Protein AF-A0AAV9J469-F1 (afdb_monomer_lite)

Secondary structure (DSSP, 8-state):
-PPPP--SSSSHHHHTT-TTSHHHHTTS---S---S---SS--GGGPPTT--EEEEEEEEEEEETTEEEEEEEEEEEEEETT--EEEEEEEEPPP-TTEEEEPPS--TT--TTTTSGGGTPEEHHHHHHHHHHHHTTSPEE-S--

Radius of gyration: 21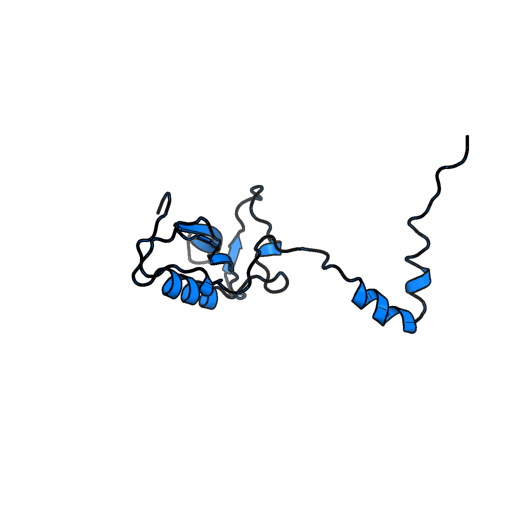.53 Å; chains: 1; bounding box: 42×64×40 Å

Organism: NCBI:txid1507867

Structure (mmCIF, N/CA/C/O backbone):
data_AF-A0AAV9J469-F1
#
_entry.id   AF-A0AAV9J469-F1
#
loop_
_atom_site.group_PDB
_atom_site.id
_atom_site.type_symbol
_atom_site.label_atom_id
_atom_site.label_alt_id
_atom_site.label_comp_id
_atom_site.label_asym_id
_atom_site.label_entity_id
_atom_site.label_seq_id
_atom_site.pdbx_PDB_ins_code
_atom_site.Cartn_x
_atom_site.Cartn_y
_atom_site.Cartn_z
_atom_site.occupancy
_atom_site.B_iso_or_equiv
_atom_site.auth_seq_id
_atom_site.auth_comp_id
_atom_site.auth_asym_id
_atom_site.auth_atom_id
_atom_site.pdbx_PDB_model_num
ATOM 1 N N . MET A 1 1 ? 27.271 -51.856 10.680 1.00 42.25 1 MET A N 1
ATOM 2 C CA . MET A 1 1 ? 27.040 -50.473 10.208 1.00 42.25 1 MET A CA 1
ATOM 3 C C . MET A 1 1 ? 26.389 -50.557 8.839 1.00 42.25 1 MET A C 1
ATOM 5 O O . MET A 1 1 ? 27.032 -51.016 7.907 1.00 42.25 1 MET A O 1
ATOM 9 N N . ALA A 1 2 ? 25.096 -50.250 8.762 1.00 35.41 2 ALA A N 1
ATOM 10 C CA . ALA A 1 2 ? 24.290 -50.332 7.543 1.00 35.41 2 ALA A CA 1
ATOM 11 C C . ALA A 1 2 ? 24.403 -49.028 6.718 1.00 35.41 2 ALA A C 1
ATOM 13 O O . ALA A 1 2 ? 24.655 -47.972 7.307 1.00 35.41 2 ALA A O 1
ATOM 14 N N . PRO A 1 3 ? 24.245 -49.084 5.382 1.00 38.72 3 PRO A N 1
ATOM 15 C CA . PRO A 1 3 ? 24.440 -47.942 4.492 1.00 38.72 3 PRO A CA 1
ATOM 16 C C . PRO A 1 3 ? 23.315 -46.909 4.646 1.00 38.72 3 PRO A C 1
ATOM 18 O O . PRO A 1 3 ? 22.152 -47.260 4.842 1.00 38.72 3 PRO A O 1
ATOM 21 N N . ARG A 1 4 ? 23.659 -45.618 4.550 1.00 39.28 4 ARG A N 1
ATOM 22 C CA . ARG A 1 4 ? 22.680 -44.524 4.505 1.00 39.28 4 ARG A CA 1
ATOM 23 C C . ARG A 1 4 ? 22.010 -44.503 3.131 1.00 39.28 4 ARG A C 1
ATOM 25 O O . ARG A 1 4 ? 22.667 -44.362 2.105 1.00 39.28 4 ARG A O 1
ATOM 32 N N . ASN A 1 5 ? 20.695 -44.676 3.164 1.00 39.25 5 ASN A N 1
ATOM 33 C CA . ASN A 1 5 ? 19.787 -44.780 2.033 1.00 39.25 5 ASN A CA 1
ATOM 34 C C . ASN A 1 5 ? 19.775 -43.517 1.158 1.00 39.25 5 ASN A C 1
ATOM 36 O O . ASN A 1 5 ? 19.441 -42.431 1.626 1.00 39.25 5 ASN A O 1
ATOM 40 N N . GLY A 1 6 ? 20.060 -43.690 -0.135 1.00 42.09 6 GLY A N 1
ATOM 41 C CA . GLY A 1 6 ? 19.691 -42.740 -1.179 1.00 42.09 6 GLY A CA 1
ATOM 42 C C . GLY A 1 6 ? 18.196 -42.847 -1.482 1.00 42.09 6 GLY A C 1
ATOM 43 O O . GLY A 1 6 ? 17.751 -43.836 -2.054 1.00 42.09 6 GLY A O 1
ATOM 44 N N . PHE A 1 7 ? 17.428 -41.829 -1.101 1.00 44.06 7 PHE A N 1
ATOM 45 C CA . PHE A 1 7 ? 16.005 -41.677 -1.428 1.00 44.06 7 PHE A CA 1
ATOM 46 C C . PHE A 1 7 ? 15.720 -40.215 -1.804 1.00 44.06 7 PHE A C 1
ATOM 48 O O . PHE A 1 7 ? 15.008 -39.504 -1.110 1.00 44.06 7 PHE A O 1
ATOM 55 N N . GLY A 1 8 ? 16.329 -39.741 -2.894 1.00 39.84 8 GLY A N 1
ATOM 56 C CA . GLY A 1 8 ? 16.081 -38.383 -3.403 1.00 39.84 8 GLY A CA 1
ATOM 57 C C . GLY A 1 8 ? 15.999 -38.261 -4.923 1.00 39.84 8 GLY A C 1
ATOM 58 O O . GLY A 1 8 ? 15.405 -37.319 -5.422 1.00 39.84 8 GLY A O 1
ATOM 59 N N . THR A 1 9 ? 16.536 -39.218 -5.682 1.00 46.03 9 THR A N 1
ATOM 60 C CA . THR A 1 9 ? 16.730 -39.052 -7.136 1.00 46.03 9 THR A CA 1
ATOM 61 C C . THR A 1 9 ? 15.975 -40.056 -8.004 1.00 46.03 9 THR A C 1
ATOM 63 O O . THR A 1 9 ? 16.150 -40.057 -9.214 1.00 46.03 9 THR A O 1
ATOM 66 N N . ARG A 1 10 ? 15.120 -40.919 -7.433 1.00 46.91 10 ARG A N 1
ATOM 67 C CA . ARG A 1 10 ? 14.382 -41.938 -8.213 1.00 46.91 10 ARG A CA 1
ATOM 68 C C . ARG A 1 10 ? 12.885 -41.690 -8.395 1.00 46.91 10 ARG A C 1
ATOM 70 O O . ARG A 1 10 ? 12.280 -42.389 -9.201 1.00 46.91 10 ARG A O 1
ATOM 77 N N . LEU A 1 11 ? 12.283 -40.713 -7.710 1.00 40.44 11 LEU A N 1
ATOM 78 C CA . LEU A 1 11 ? 10.864 -40.385 -7.928 1.00 40.44 11 LEU A CA 1
ATOM 79 C C . LEU A 1 11 ? 10.648 -39.369 -9.062 1.00 40.44 11 LEU A C 1
ATOM 81 O O . LEU A 1 11 ? 9.617 -39.408 -9.728 1.00 40.44 11 LEU A O 1
ATOM 85 N N . THR A 1 12 ? 11.624 -38.496 -9.322 1.00 47.44 12 THR A N 1
ATOM 86 C CA . THR A 1 12 ? 11.505 -37.407 -10.307 1.00 47.44 12 THR A CA 1
ATOM 87 C C . THR A 1 12 ? 11.518 -37.893 -11.754 1.00 47.44 12 THR A C 1
ATOM 89 O O . THR A 1 12 ? 10.883 -37.277 -12.608 1.00 47.44 12 THR A O 1
ATOM 92 N N . ASP A 1 13 ? 12.177 -39.018 -12.038 1.00 47.66 13 ASP A N 1
ATOM 93 C CA . ASP A 1 13 ? 12.304 -39.526 -13.410 1.00 47.66 13 ASP A CA 1
ATOM 94 C C . ASP A 1 13 ? 11.137 -40.441 -13.813 1.00 47.66 13 ASP A C 1
ATOM 96 O O . ASP A 1 13 ? 10.766 -40.502 -14.985 1.00 47.66 13 ASP A O 1
ATOM 100 N N . TYR A 1 14 ? 10.487 -41.097 -12.844 1.00 44.88 14 TYR A N 1
ATO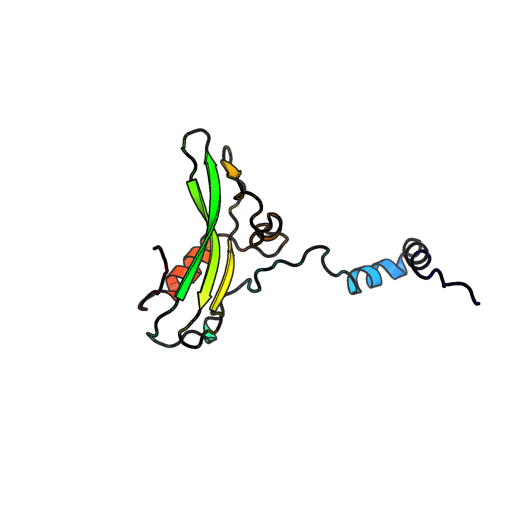M 101 C CA . TYR A 1 14 ? 9.341 -41.979 -13.102 1.00 44.88 14 TYR A CA 1
ATOM 102 C C . TYR A 1 14 ? 8.056 -41.200 -13.438 1.00 44.88 14 TYR A C 1
ATOM 104 O O . TYR A 1 14 ? 7.181 -41.692 -14.148 1.00 44.88 14 TYR A O 1
ATOM 112 N N . ILE A 1 15 ? 7.946 -39.954 -12.966 1.00 47.38 15 ILE A N 1
ATOM 113 C CA . ILE A 1 15 ? 6.780 -39.089 -13.198 1.00 47.38 15 ILE A CA 1
ATOM 114 C C . ILE A 1 15 ? 6.818 -38.439 -14.594 1.00 47.38 15 ILE A C 1
ATOM 116 O O . ILE A 1 15 ? 5.765 -38.209 -15.186 1.00 47.38 15 ILE A O 1
ATOM 120 N N . LYS A 1 16 ? 8.006 -38.222 -15.176 1.00 47.97 16 LYS A N 1
ATOM 121 C CA . LYS A 1 16 ? 8.182 -37.479 -16.441 1.00 47.97 16 LYS A CA 1
ATOM 122 C C . LYS A 1 16 ? 7.798 -38.239 -17.716 1.00 47.97 16 LYS A C 1
ATOM 124 O O . LYS A 1 16 ? 7.710 -37.624 -18.772 1.00 47.97 16 LYS A O 1
ATOM 129 N N . THR A 1 17 ? 7.565 -39.551 -17.655 1.00 52.69 17 THR A N 1
ATOM 130 C CA . THR A 1 17 ? 7.343 -40.382 -18.858 1.00 52.69 17 THR A CA 1
ATOM 131 C C . THR A 1 17 ? 5.901 -40.851 -19.050 1.00 52.69 17 THR A C 1
ATOM 133 O O . THR A 1 17 ? 5.604 -41.501 -20.051 1.00 52.69 17 THR A O 1
ATOM 136 N N . ASN A 1 18 ? 4.980 -40.514 -18.136 1.00 51.38 18 ASN A N 1
ATOM 137 C CA . ASN A 1 18 ? 3.598 -40.988 -18.199 1.00 51.38 18 ASN A CA 1
ATOM 138 C C . ASN A 1 18 ? 2.593 -39.816 -18.208 1.00 51.38 18 ASN A C 1
ATOM 140 O O . ASN A 1 18 ? 2.443 -39.138 -17.189 1.00 51.38 18 ASN A O 1
ATOM 144 N N . PRO A 1 19 ? 1.850 -39.580 -19.308 1.00 54.00 19 PRO A N 1
ATOM 145 C CA . PRO A 1 19 ? 0.940 -38.435 -19.444 1.00 54.00 19 PRO A CA 1
ATOM 146 C C . PRO A 1 19 ? -0.236 -38.444 -18.452 1.00 54.00 19 PRO A C 1
ATOM 148 O O . PRO A 1 19 ? -0.901 -37.427 -18.276 1.00 54.00 19 PRO A O 1
ATOM 151 N N . ARG A 1 20 ? -0.485 -39.562 -17.752 1.00 52.28 20 ARG A N 1
ATOM 152 C CA . ARG A 1 20 ? -1.466 -39.627 -16.654 1.00 52.28 20 ARG A CA 1
ATOM 153 C C . ARG A 1 20 ? -1.002 -38.936 -15.364 1.00 52.28 20 ARG A C 1
ATOM 155 O O . ARG A 1 20 ? -1.852 -38.600 -14.547 1.00 52.28 20 ARG A O 1
ATOM 162 N N . ASN A 1 21 ? 0.298 -38.677 -15.199 1.00 51.31 21 ASN A N 1
ATOM 163 C CA . ASN A 1 21 ? 0.863 -38.088 -13.979 1.00 51.31 21 ASN A CA 1
ATOM 164 C C . ASN A 1 21 ? 1.016 -36.558 -14.033 1.00 51.31 21 ASN A C 1
ATOM 166 O O . ASN A 1 21 ? 1.247 -35.946 -12.994 1.00 51.31 21 ASN A O 1
ATOM 170 N N . ALA A 1 22 ? 0.831 -35.927 -15.199 1.00 51.88 22 ALA A N 1
ATOM 171 C CA . ALA A 1 22 ? 0.875 -34.467 -15.328 1.00 51.88 22 ALA A CA 1
ATOM 172 C C . ALA A 1 22 ? -0.161 -33.780 -14.414 1.00 51.88 22 ALA A C 1
ATOM 174 O O . ALA A 1 22 ? 0.157 -32.818 -13.728 1.00 51.88 22 ALA A O 1
ATOM 175 N N . LYS A 1 23 ? -1.358 -34.370 -14.284 1.00 48.16 23 LYS A N 1
ATOM 176 C CA . LYS A 1 23 ? -2.419 -33.863 -13.395 1.00 48.16 23 LYS A CA 1
ATOM 177 C C . LYS A 1 23 ? -2.117 -33.990 -11.895 1.00 48.16 23 LYS A C 1
ATOM 179 O O . LYS A 1 23 ? -2.777 -33.334 -11.101 1.00 48.16 23 LYS A O 1
ATOM 184 N N . MET A 1 24 ? -1.179 -34.853 -11.494 1.00 46.16 24 MET A N 1
ATOM 185 C CA . MET A 1 24 ? -0.745 -34.967 -10.093 1.00 46.16 24 MET A CA 1
ATOM 186 C C . MET A 1 24 ? 0.380 -33.981 -9.773 1.00 46.16 24 MET A C 1
ATOM 188 O O . MET A 1 24 ? 0.435 -33.499 -8.650 1.00 46.16 24 MET A O 1
ATOM 192 N N . ALA A 1 25 ? 1.239 -33.648 -10.743 1.00 50.94 25 ALA A N 1
ATOM 193 C CA . ALA A 1 25 ? 2.266 -32.619 -10.572 1.00 50.94 25 ALA A CA 1
ATOM 194 C C . ALA A 1 25 ? 1.643 -31.236 -10.318 1.00 50.94 25 ALA A C 1
ATOM 196 O O . ALA A 1 25 ? 2.090 -30.534 -9.418 1.00 50.94 25 ALA A O 1
ATOM 197 N N . ASP A 1 26 ? 0.540 -30.915 -11.003 1.00 49.34 26 ASP A N 1
ATOM 198 C CA . ASP A 1 26 ? -0.244 -29.697 -10.744 1.00 49.34 26 ASP A CA 1
ATOM 199 C C . ASP A 1 26 ? -0.889 -29.688 -9.342 1.00 49.34 26 ASP A C 1
ATOM 201 O O . ASP A 1 26 ? -1.161 -28.628 -8.787 1.00 49.34 26 ASP A O 1
ATOM 205 N N . PHE A 1 27 ? -1.124 -30.863 -8.743 1.00 47.06 27 PHE A N 1
ATOM 206 C CA . PHE A 1 27 ? -1.744 -31.002 -7.417 1.00 47.06 27 PHE A CA 1
ATOM 207 C C . PHE A 1 27 ? -0.751 -30.794 -6.258 1.00 47.06 27 PHE A C 1
ATOM 209 O O . PHE A 1 27 ? -1.174 -30.572 -5.127 1.00 47.06 27 PHE A O 1
ATOM 216 N N . PHE A 1 28 ? 0.555 -30.869 -6.538 1.00 49.00 28 PHE A N 1
ATOM 217 C CA . PHE A 1 28 ? 1.651 -30.656 -5.581 1.00 49.00 28 PHE A CA 1
ATOM 218 C C . PHE A 1 28 ? 2.546 -29.468 -5.967 1.00 49.00 28 PHE A C 1
ATOM 220 O O . PHE A 1 28 ? 3.653 -29.341 -5.446 1.00 49.00 28 PHE A O 1
ATOM 227 N N . TYR A 1 29 ? 2.097 -28.615 -6.894 1.00 46.94 29 TYR A N 1
ATOM 228 C CA . TYR A 1 29 ? 2.832 -27.418 -7.284 1.00 46.94 29 TYR A CA 1
ATOM 229 C C . TYR A 1 29 ? 2.695 -26.361 -6.183 1.00 46.94 29 TYR A C 1
ATOM 231 O O . TYR A 1 29 ? 1.780 -25.539 -6.194 1.00 46.94 29 TYR A O 1
ATOM 239 N N . GLU A 1 30 ? 3.590 -26.406 -5.198 1.00 49.72 30 GLU A N 1
ATOM 240 C CA . GLU A 1 30 ? 3.853 -25.226 -4.381 1.00 49.72 30 GLU A CA 1
ATOM 241 C C . GLU A 1 30 ? 4.599 -24.211 -5.257 1.00 49.72 30 GLU A C 1
ATOM 243 O O . GLU A 1 30 ? 5.534 -24.597 -5.968 1.00 49.72 30 GLU A O 1
ATOM 248 N N . PRO A 1 31 ? 4.178 -22.934 -5.274 1.00 55.12 31 PRO A N 1
ATOM 249 C CA . PRO A 1 31 ? 4.897 -21.924 -6.028 1.00 55.12 31 PRO A CA 1
ATOM 250 C C . PRO A 1 31 ? 6.339 -21.864 -5.518 1.00 55.12 31 PRO A C 1
ATOM 252 O O . PRO A 1 31 ? 6.583 -21.833 -4.315 1.00 55.12 31 PRO A O 1
ATOM 255 N N . GLU A 1 32 ? 7.293 -21.836 -6.449 1.00 62.41 32 GLU A N 1
ATOM 256 C CA . GLU A 1 32 ? 8.732 -21.766 -6.152 1.00 62.41 32 GLU A CA 1
ATOM 257 C C . GLU A 1 32 ? 9.086 -20.527 -5.299 1.00 62.41 32 GLU A C 1
ATOM 259 O O . GLU A 1 32 ? 10.103 -20.511 -4.609 1.00 62.41 32 GLU A O 1
ATOM 264 N N . TYR A 1 33 ? 8.204 -19.517 -5.297 1.00 66.12 33 TYR A N 1
ATOM 265 C CA . TYR A 1 33 ? 8.296 -18.298 -4.508 1.00 66.12 33 TYR A CA 1
ATOM 266 C C . TYR A 1 33 ? 6.989 -17.996 -3.756 1.00 66.12 33 TYR A C 1
ATOM 268 O O . TYR A 1 33 ? 5.906 -18.008 -4.342 1.00 66.12 33 TYR A O 1
ATOM 276 N N . VAL A 1 34 ? 7.092 -17.662 -2.466 1.00 66.31 34 VAL A N 1
ATOM 277 C CA . VAL A 1 34 ? 5.967 -17.186 -1.647 1.00 66.31 34 VAL A CA 1
ATOM 278 C C . VAL A 1 34 ? 6.176 -15.708 -1.352 1.00 66.31 34 VAL A C 1
ATOM 280 O O . VAL A 1 34 ? 7.151 -15.337 -0.699 1.00 66.31 34 VAL A O 1
ATOM 283 N N . CYS A 1 35 ? 5.241 -14.878 -1.813 1.00 68.69 35 CYS A N 1
ATOM 284 C CA . CYS A 1 35 ? 5.254 -13.455 -1.510 1.00 68.69 35 CYS A CA 1
ATOM 285 C C . CYS A 1 35 ? 5.117 -13.211 -0.011 1.00 68.69 35 CYS A C 1
ATOM 287 O O . CYS A 1 35 ? 4.299 -13.842 0.664 1.00 68.69 35 CYS A O 1
ATOM 289 N N . ARG A 1 36 ? 5.933 -12.297 0.513 1.00 77.69 36 ARG A N 1
ATOM 290 C CA . ARG A 1 36 ? 5.982 -12.025 1.956 1.00 77.69 36 ARG A CA 1
ATOM 291 C C . ARG A 1 36 ? 4.803 -11.182 2.434 1.00 77.69 36 ARG A C 1
ATOM 293 O O . ARG A 1 36 ? 4.428 -11.289 3.602 1.00 77.69 36 ARG A O 1
ATOM 300 N N . ALA A 1 37 ? 4.194 -10.388 1.551 1.00 78.88 37 ALA A N 1
ATOM 301 C CA . ALA A 1 37 ? 2.934 -9.725 1.859 1.00 78.88 37 ALA A CA 1
ATOM 302 C C . ALA A 1 37 ? 1.798 -10.747 1.895 1.00 78.88 37 ALA A C 1
ATOM 304 O O . ALA A 1 37 ? 1.654 -11.600 1.020 1.00 78.88 37 ALA A O 1
ATOM 305 N N . THR A 1 38 ? 0.958 -10.635 2.917 1.00 79.31 38 THR A N 1
ATOM 306 C CA . THR A 1 38 ? -0.068 -11.647 3.192 1.00 79.31 38 THR A CA 1
ATOM 307 C C . THR A 1 38 ? -1.419 -11.338 2.549 1.00 79.31 38 THR A C 1
ATOM 309 O O . THR A 1 38 ? -2.334 -12.161 2.633 1.00 79.31 38 THR A O 1
ATOM 312 N N . GLN A 1 39 ? -1.589 -10.166 1.920 1.00 89.81 39 GLN A N 1
ATOM 313 C CA . GLN A 1 39 ? -2.904 -9.689 1.489 1.00 89.81 39 GLN A CA 1
ATOM 314 C C . GLN A 1 39 ? -2.921 -9.148 0.056 1.00 89.81 39 GLN A C 1
ATOM 316 O O . GLN A 1 39 ? -2.147 -8.278 -0.324 1.00 89.81 39 GLN A O 1
ATOM 321 N N . THR A 1 40 ? -3.911 -9.601 -0.718 1.00 89.62 40 THR A N 1
ATOM 322 C CA . THR A 1 40 ? -4.281 -9.037 -2.031 1.00 89.62 40 THR A CA 1
ATOM 323 C C . THR A 1 40 ? -5.558 -8.195 -1.972 1.00 89.62 40 THR A C 1
ATOM 325 O O . THR A 1 40 ? -5.989 -7.660 -2.993 1.00 89.62 40 THR A O 1
ATOM 328 N N . TYR A 1 41 ? -6.173 -8.081 -0.787 1.00 93.88 41 TYR A N 1
ATOM 329 C CA . TYR A 1 41 ? -7.351 -7.266 -0.484 1.00 93.88 41 TYR A CA 1
ATOM 330 C C . TYR A 1 41 ? -7.310 -6.796 0.981 1.00 93.88 41 TYR A C 1
ATOM 332 O O . TYR A 1 41 ? -6.918 -7.585 1.843 1.00 93.88 41 TYR A O 1
ATOM 340 N N . PRO A 1 42 ? -7.767 -5.569 1.295 1.00 96.75 42 PRO A N 1
ATOM 341 C CA . PRO A 1 42 ? -7.822 -5.095 2.672 1.00 96.75 42 PRO A CA 1
ATOM 342 C C . PRO A 1 42 ? -8.890 -5.815 3.499 1.00 96.75 42 PRO A C 1
ATOM 344 O O . PRO A 1 42 ? -9.983 -6.126 3.018 1.00 96.75 42 PRO A O 1
ATOM 347 N N . ARG A 1 43 ? -8.617 -5.972 4.792 1.00 97.06 43 ARG A N 1
ATOM 348 C CA . ARG A 1 43 ? -9.557 -6.452 5.810 1.00 97.06 43 ARG A CA 1
ATOM 349 C C . ARG A 1 43 ? -10.388 -5.300 6.366 1.00 97.06 43 ARG A C 1
ATOM 351 O O . ARG A 1 43 ? -10.261 -4.910 7.525 1.00 97.06 43 ARG A O 1
ATOM 358 N N . PHE A 1 44 ? -11.245 -4.730 5.517 1.00 97.00 44 PHE A N 1
ATOM 359 C CA . PHE A 1 44 ? -12.143 -3.631 5.901 1.00 97.00 44 PHE A CA 1
ATOM 360 C C . PHE A 1 44 ? -13.059 -3.986 7.081 1.00 97.00 44 PHE A C 1
ATOM 362 O O . PHE A 1 44 ? -13.450 -3.100 7.837 1.00 97.00 44 PHE A O 1
ATOM 369 N N . ASP A 1 45 ? -13.357 -5.273 7.271 1.00 97.25 45 ASP A N 1
ATOM 370 C CA . ASP A 1 45 ? -14.114 -5.804 8.407 1.00 97.25 45 ASP A CA 1
ATOM 371 C C . ASP A 1 45 ? -13.441 -5.550 9.767 1.00 97.25 45 ASP A C 1
ATOM 373 O O . ASP A 1 45 ? -14.110 -5.541 10.798 1.00 97.25 45 ASP A O 1
ATOM 377 N N . LEU A 1 46 ? -12.129 -5.303 9.777 1.00 97.12 46 LEU A N 1
ATOM 378 C CA . LEU A 1 46 ? -11.345 -5.035 10.983 1.00 97.12 46 LEU A CA 1
ATOM 379 C C . LEU A 1 46 ? -11.202 -3.534 11.287 1.00 97.12 46 LEU A C 1
ATOM 381 O O . LEU A 1 46 ? -10.602 -3.163 12.303 1.00 97.12 46 LEU A O 1
ATOM 385 N N . LEU A 1 47 ? -11.753 -2.654 10.442 1.00 96.38 47 LEU A N 1
ATOM 386 C CA . LEU A 1 47 ? -11.764 -1.218 10.708 1.00 96.38 47 LEU A CA 1
ATOM 387 C C . LEU A 1 47 ? -12.756 -0.871 11.814 1.00 96.38 47 LEU A C 1
ATOM 389 O O . LEU A 1 47 ? -13.957 -1.113 11.714 1.00 96.38 47 LEU A O 1
ATOM 393 N N . LEU A 1 48 ? -12.251 -0.198 12.844 1.00 93.75 48 LEU A N 1
ATOM 394 C CA . LEU A 1 48 ? -13.075 0.334 13.919 1.00 93.75 48 LEU A CA 1
ATOM 395 C C . LEU A 1 48 ? -13.601 1.736 13.536 1.00 93.75 48 LEU A C 1
ATOM 397 O O . LEU A 1 48 ? -12.838 2.549 12.994 1.00 93.75 48 LEU A O 1
ATOM 401 N N . PRO A 1 49 ? -14.890 2.050 13.778 1.00 93.44 49 PRO A N 1
ATOM 402 C CA . PRO A 1 49 ? -15.464 3.354 13.441 1.00 93.44 49 PRO A CA 1
ATOM 403 C C . PRO A 1 49 ? -14.700 4.513 14.093 1.00 93.44 49 PRO A C 1
ATOM 405 O O . PRO A 1 49 ? -14.496 4.514 15.305 1.00 93.44 49 PRO A O 1
ATOM 408 N N . GLY A 1 50 ? -14.251 5.480 13.282 1.00 93.44 50 GLY A N 1
ATOM 409 C CA . GLY A 1 50 ? -13.552 6.699 13.724 1.00 93.44 50 GLY A CA 1
ATOM 410 C C . GLY A 1 50 ? -12.223 6.488 14.461 1.00 93.44 50 GLY A C 1
ATOM 411 O O . GLY A 1 50 ? -11.586 7.461 14.854 1.00 93.44 50 GLY A O 1
ATOM 412 N N . SER A 1 51 ? -11.796 5.241 14.666 1.00 96.88 51 SER A N 1
ATOM 413 C CA . SER A 1 51 ? -10.590 4.941 15.431 1.00 96.88 51 SER A CA 1
ATOM 414 C C . SER A 1 51 ? -9.336 5.253 14.614 1.00 96.88 51 SER A C 1
ATOM 416 O O . SER A 1 51 ? -9.371 5.114 13.388 1.00 96.88 51 SER A O 1
ATOM 418 N N . PRO A 1 52 ? -8.223 5.628 15.266 1.00 98.12 52 PRO A N 1
ATOM 419 C CA . PRO A 1 52 ? -6.954 5.813 14.582 1.00 98.12 52 PRO A CA 1
ATOM 420 C C . PRO A 1 52 ? -6.479 4.554 13.852 1.00 98.12 52 PRO A C 1
ATOM 422 O O . PRO A 1 52 ? -6.800 3.425 14.241 1.00 98.12 52 PRO A O 1
ATOM 425 N N . VAL A 1 53 ? -5.668 4.764 12.823 1.00 98.44 53 VAL A N 1
ATOM 426 C CA . VAL A 1 53 ? -4.928 3.709 12.124 1.00 98.44 53 VAL A CA 1
ATOM 427 C C . VAL A 1 53 ? -3.456 4.079 12.073 1.00 98.44 53 VAL A C 1
ATOM 429 O O . VAL A 1 53 ? -3.125 5.252 11.906 1.00 98.44 53 VAL A O 1
ATOM 432 N N . SER A 1 54 ? -2.582 3.088 12.207 1.00 98.00 54 SER A N 1
ATOM 433 C CA . SER A 1 54 ? -1.154 3.263 11.951 1.00 98.00 54 SER A CA 1
ATOM 434 C C . SER A 1 54 ? -0.857 2.843 10.524 1.00 98.00 54 SER A C 1
ATOM 436 O O . SER A 1 54 ? -1.325 1.784 10.104 1.00 98.00 54 SER A O 1
ATOM 438 N N . VAL A 1 55 ? -0.109 3.663 9.796 1.00 97.06 55 VAL A N 1
ATOM 439 C CA . VAL A 1 55 ? 0.257 3.428 8.398 1.00 97.06 55 VAL A CA 1
ATOM 440 C C . VAL A 1 55 ? 1.770 3.492 8.274 1.00 97.06 55 VAL A C 1
ATOM 442 O O . VAL A 1 55 ? 2.396 4.370 8.862 1.00 97.06 55 VAL A O 1
ATOM 445 N N . ASP A 1 56 ? 2.325 2.571 7.500 1.00 94.44 56 ASP A N 1
ATOM 446 C CA . ASP A 1 56 ? 3.743 2.516 7.181 1.00 94.44 56 ASP A CA 1
ATOM 447 C C . ASP A 1 56 ? 3.943 2.128 5.712 1.00 94.44 56 ASP A C 1
ATOM 449 O O . ASP A 1 56 ? 3.122 1.401 5.133 1.00 94.44 56 ASP A O 1
ATOM 453 N N . PHE A 1 57 ? 5.005 2.649 5.104 1.00 91.38 57 PHE A N 1
ATOM 454 C CA . PHE A 1 57 ? 5.301 2.462 3.688 1.00 91.38 57 PHE A CA 1
ATOM 455 C C . PHE A 1 57 ? 6.761 2.109 3.485 1.00 91.38 57 PHE A C 1
ATOM 457 O O . PHE A 1 57 ? 7.635 2.813 3.977 1.00 91.38 57 PHE A O 1
ATOM 464 N N . GLU A 1 58 ? 6.993 1.108 2.644 1.00 88.25 58 GLU A N 1
ATOM 465 C CA . GLU A 1 58 ? 8.311 0.874 2.058 1.00 88.25 58 GLU A CA 1
ATOM 466 C C . GLU A 1 58 ? 8.317 1.422 0.637 1.00 88.25 58 GLU A C 1
ATOM 468 O O . GLU A 1 58 ? 7.331 1.279 -0.104 1.00 88.25 58 GLU A O 1
ATOM 473 N N . PHE A 1 59 ? 9.414 2.064 0.244 1.00 86.56 59 PHE A N 1
ATOM 474 C CA . PHE A 1 59 ? 9.521 2.746 -1.040 1.00 86.56 59 PHE A CA 1
ATOM 475 C C . PHE A 1 59 ? 10.311 1.923 -2.060 1.00 86.56 59 PHE A C 1
ATOM 477 O O . PHE A 1 59 ? 11.368 1.369 -1.783 1.00 86.56 59 PHE A O 1
ATOM 484 N N . GLN A 1 60 ? 9.806 1.894 -3.289 1.00 83.88 60 GLN A N 1
ATOM 485 C CA . GLN A 1 60 ? 10.565 1.526 -4.473 1.00 83.88 60 GLN A CA 1
ATOM 486 C C . GLN A 1 60 ? 11.215 2.787 -5.050 1.00 83.88 60 GLN A C 1
ATOM 488 O O . GLN A 1 60 ? 10.505 3.745 -5.370 1.00 83.88 60 GLN A O 1
ATOM 493 N N . HIS A 1 61 ? 12.525 2.755 -5.294 1.00 84.81 61 HIS A N 1
ATOM 494 C CA . HIS A 1 61 ? 13.176 3.811 -6.061 1.00 84.81 61 HIS A CA 1
ATOM 495 C C . HIS A 1 61 ? 12.917 3.633 -7.565 1.00 84.81 61 HIS A C 1
ATOM 497 O O . HIS A 1 61 ? 12.739 2.534 -8.111 1.00 84.81 61 HIS A O 1
ATOM 503 N N . PHE A 1 62 ? 12.899 4.736 -8.294 1.00 83.12 62 PHE A N 1
ATOM 504 C CA . PHE A 1 62 ? 12.857 4.726 -9.745 1.00 83.12 62 PHE A CA 1
ATOM 505 C C . PHE A 1 62 ? 13.642 5.904 -10.312 1.00 83.12 62 PHE A C 1
ATOM 507 O O . PHE A 1 62 ? 13.778 6.951 -9.687 1.00 83.12 62 PHE A O 1
ATOM 514 N N . MET A 1 63 ? 14.148 5.728 -11.528 1.00 81.38 63 MET A N 1
ATOM 515 C CA . MET A 1 63 ? 14.728 6.806 -12.321 1.00 81.38 63 MET A CA 1
ATOM 516 C C . MET A 1 63 ? 13.958 6.964 -13.616 1.00 81.38 63 MET A C 1
ATOM 518 O O . MET A 1 63 ? 13.513 5.980 -14.216 1.00 81.38 63 MET A O 1
ATOM 522 N N . ARG A 1 64 ? 13.866 8.214 -14.054 1.00 81.19 64 ARG A N 1
ATOM 523 C CA . ARG A 1 64 ? 13.467 8.597 -15.402 1.00 81.19 64 ARG A CA 1
ATOM 524 C C . ARG A 1 64 ? 14.620 9.340 -16.048 1.00 81.19 64 ARG A C 1
ATOM 526 O O . ARG A 1 64 ? 15.366 10.015 -15.343 1.00 81.19 64 ARG A O 1
ATOM 533 N N . ASP A 1 65 ? 14.736 9.246 -17.366 1.00 75.38 65 ASP A N 1
ATOM 534 C CA . ASP A 1 65 ? 15.816 9.898 -18.118 1.00 75.38 65 ASP A CA 1
ATOM 535 C C . ASP A 1 65 ? 15.875 11.427 -17.899 1.00 75.38 65 ASP A C 1
ATOM 537 O O . ASP A 1 65 ? 16.922 12.044 -18.088 1.00 75.38 65 ASP A O 1
ATOM 541 N N . ASP A 1 66 ? 14.768 12.042 -17.470 1.00 74.06 66 ASP A N 1
ATOM 542 C CA . ASP A 1 66 ? 14.607 13.479 -17.247 1.00 74.06 66 ASP A CA 1
ATOM 543 C C . ASP A 1 66 ? 14.545 13.904 -15.766 1.00 74.06 66 ASP A C 1
ATOM 545 O O . ASP A 1 66 ? 14.360 15.091 -15.483 1.00 74.06 66 ASP A O 1
ATOM 549 N N . CYS A 1 67 ? 14.708 12.985 -14.806 1.00 59.31 67 CYS A N 1
ATOM 550 C CA . CYS A 1 67 ? 14.496 13.278 -13.386 1.00 59.31 67 CYS A CA 1
ATOM 551 C C . CYS A 1 67 ? 15.595 12.698 -12.483 1.00 59.31 67 CYS A C 1
ATOM 553 O O . CYS A 1 67 ? 16.167 11.646 -12.762 1.00 59.31 67 CYS A O 1
ATOM 555 N N . LYS A 1 68 ? 15.865 13.379 -11.359 1.00 64.94 68 LYS A N 1
ATOM 556 C CA . LYS A 1 68 ? 16.618 12.782 -10.244 1.00 64.94 68 LYS A CA 1
ATOM 557 C C . LYS A 1 68 ? 15.822 11.621 -9.644 1.00 64.94 68 LYS A C 1
ATOM 559 O O . LYS A 1 68 ? 14.596 11.608 -9.763 1.00 64.94 68 LYS A O 1
ATOM 564 N N . ASP A 1 69 ? 16.539 10.703 -9.000 1.00 72.56 69 ASP A N 1
ATOM 565 C CA . ASP A 1 69 ? 16.015 9.556 -8.252 1.00 72.56 69 ASP A CA 1
ATOM 566 C C . ASP A 1 69 ? 14.714 9.911 -7.518 1.00 72.56 69 ASP A C 1
ATOM 568 O O . ASP A 1 69 ? 14.661 10.887 -6.764 1.00 72.56 69 ASP A O 1
ATOM 572 N N . GLY A 1 70 ? 13.655 9.156 -7.804 1.00 82.25 70 GLY A N 1
ATOM 573 C CA . GLY A 1 70 ? 12.335 9.339 -7.218 1.00 82.25 70 GLY A CA 1
ATOM 574 C C . GLY A 1 70 ? 11.892 8.108 -6.442 1.00 82.25 70 GLY A C 1
ATOM 575 O O . GLY A 1 70 ? 12.272 6.986 -6.774 1.00 82.25 70 GLY A O 1
ATOM 576 N N . ASP A 1 71 ? 11.029 8.331 -5.455 1.00 86.75 71 ASP A N 1
ATOM 577 C CA . ASP A 1 71 ? 10.460 7.284 -4.611 1.00 86.75 71 ASP A CA 1
ATOM 578 C C . ASP A 1 71 ? 8.981 7.109 -4.906 1.00 86.75 71 ASP A C 1
ATOM 580 O O . ASP A 1 71 ? 8.253 8.061 -5.203 1.00 86.75 71 ASP A O 1
ATOM 584 N N . ARG A 1 72 ? 8.523 5.866 -4.824 1.00 87.19 72 ARG A N 1
ATOM 585 C CA . ARG A 1 72 ? 7.110 5.522 -4.955 1.00 87.19 72 ARG A CA 1
ATOM 586 C C . ARG A 1 72 ? 6.774 4.334 -4.073 1.00 87.19 72 ARG A C 1
ATOM 588 O O . ARG A 1 72 ? 7.658 3.582 -3.690 1.00 87.19 72 ARG A O 1
ATOM 595 N N . THR A 1 73 ? 5.501 4.141 -3.751 1.00 89.94 73 THR A N 1
ATOM 596 C CA . THR A 1 73 ? 5.074 3.066 -2.8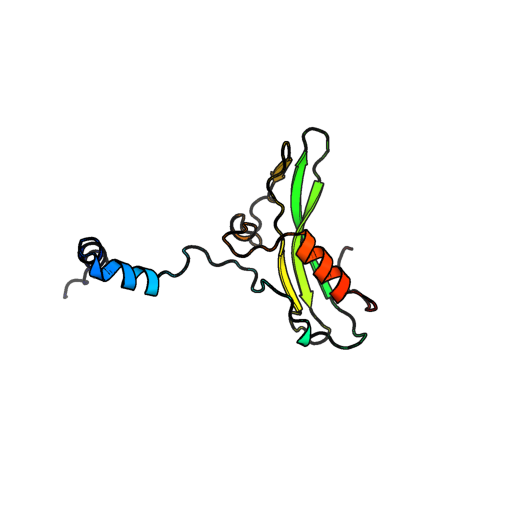43 1.00 89.94 73 THR A CA 1
ATOM 597 C C . THR A 1 73 ? 5.464 1.685 -3.374 1.00 89.94 73 THR A C 1
ATOM 599 O O . THR A 1 73 ? 4.999 1.287 -4.436 1.00 89.94 73 THR A O 1
ATOM 602 N N . GLY A 1 74 ? 6.294 0.951 -2.636 1.00 88.94 74 GLY A N 1
ATOM 603 C CA . GLY A 1 74 ? 6.637 -0.450 -2.893 1.00 88.94 74 GLY A CA 1
ATOM 604 C C . GLY A 1 74 ? 5.804 -1.404 -2.039 1.00 88.94 74 GLY A C 1
ATOM 605 O O . GLY A 1 74 ? 5.246 -2.364 -2.561 1.00 88.94 74 GLY A O 1
ATOM 606 N N . ARG A 1 75 ? 5.627 -1.096 -0.751 1.00 91.88 75 ARG A N 1
ATOM 607 C CA . ARG A 1 75 ? 4.757 -1.833 0.177 1.00 91.88 75 ARG A CA 1
ATOM 608 C C . ARG A 1 75 ? 3.940 -0.861 1.015 1.00 91.88 75 ARG A C 1
ATOM 610 O O . ARG A 1 75 ? 4.407 0.228 1.333 1.00 91.88 75 ARG A O 1
ATOM 617 N N . ALA A 1 76 ? 2.727 -1.259 1.376 1.00 94.06 76 ALA A N 1
ATOM 618 C CA . ALA A 1 76 ? 1.885 -0.527 2.312 1.00 94.06 76 ALA A CA 1
ATOM 619 C C . ALA A 1 76 ? 1.405 -1.460 3.425 1.00 94.06 76 ALA A C 1
ATOM 621 O O . ALA A 1 76 ? 0.796 -2.497 3.145 1.00 94.06 76 ALA A O 1
ATOM 622 N N . ALA A 1 77 ? 1.634 -1.053 4.672 1.00 95.38 77 ALA A N 1
ATOM 623 C CA . ALA A 1 77 ? 1.159 -1.737 5.863 1.00 95.38 77 ALA A CA 1
ATOM 624 C C . ALA A 1 77 ? 0.246 -0.812 6.678 1.00 95.38 77 ALA A C 1
ATOM 626 O O . ALA A 1 77 ? 0.552 0.354 6.918 1.00 95.38 77 ALA A O 1
ATOM 627 N N . VAL A 1 78 ? -0.901 -1.332 7.110 1.00 97.56 78 VAL A N 1
ATOM 628 C CA . VAL A 1 78 ? -1.882 -0.607 7.917 1.00 97.56 78 VAL A CA 1
ATOM 629 C C . VAL A 1 78 ? -2.390 -1.486 9.045 1.00 97.56 78 VAL A C 1
ATOM 631 O O . VAL A 1 78 ? -2.855 -2.606 8.818 1.00 97.56 78 VAL A O 1
ATOM 634 N N . THR A 1 79 ? -2.379 -0.949 10.263 1.00 98.06 79 THR A N 1
ATOM 635 C CA . THR A 1 79 ? -2.933 -1.608 11.452 1.00 98.06 79 THR A CA 1
ATOM 636 C C . THR A 1 79 ? -3.956 -0.727 12.162 1.00 98.06 79 THR A C 1
ATOM 638 O O . THR A 1 79 ? -3.917 0.503 12.081 1.00 98.06 79 THR A O 1
ATOM 641 N N . ASN A 1 80 ? -4.907 -1.351 12.858 1.00 97.88 80 ASN A N 1
ATOM 642 C CA . ASN A 1 80 ? -5.816 -0.637 13.757 1.00 97.88 80 ASN A CA 1
ATOM 643 C C . ASN A 1 80 ? -5.224 -0.523 15.178 1.00 97.88 80 ASN A C 1
ATOM 645 O O . ASN A 1 80 ? -4.195 -1.113 15.503 1.00 97.88 80 ASN A O 1
ATOM 649 N N . VAL A 1 81 ? -5.924 0.178 16.074 1.00 97.12 81 VAL A N 1
ATOM 650 C CA . VAL A 1 81 ? -5.514 0.332 17.487 1.00 97.12 81 VAL A CA 1
ATOM 651 C C . VAL A 1 81 ? -5.446 -0.975 18.292 1.00 97.12 81 VAL A C 1
ATOM 653 O O . VAL A 1 81 ? -4.824 -1.005 19.352 1.00 97.12 81 VAL A O 1
ATOM 656 N N . ARG A 1 82 ? -6.058 -2.066 17.811 1.00 97.19 82 ARG A N 1
ATOM 657 C CA . ARG A 1 82 ? -5.937 -3.407 18.412 1.00 97.19 82 ARG A CA 1
ATOM 658 C C . ARG A 1 82 ? -4.734 -4.186 17.881 1.00 97.19 82 ARG A C 1
ATOM 660 O O . ARG A 1 82 ? -4.508 -5.302 18.337 1.00 97.19 82 ARG A O 1
ATOM 667 N N . LYS A 1 83 ? -3.950 -3.587 16.977 1.00 95.62 83 LYS A N 1
ATOM 668 C CA . LYS A 1 83 ? -2.831 -4.208 16.257 1.00 95.62 83 LYS A CA 1
ATOM 669 C C . LYS A 1 83 ? -3.270 -5.288 15.262 1.00 95.62 83 LYS A C 1
ATOM 671 O O . LYS A 1 83 ? -2.450 -6.106 14.858 1.00 95.62 83 LYS A O 1
ATOM 676 N N . ASP A 1 84 ? -4.537 -5.283 14.841 1.00 97.19 84 ASP A N 1
ATOM 677 C CA . ASP A 1 84 ? -4.974 -6.126 13.727 1.00 97.19 84 ASP A CA 1
ATOM 678 C C . ASP A 1 84 ? -4.451 -5.537 12.407 1.00 97.19 84 ASP A C 1
ATOM 680 O O . ASP A 1 84 ? -4.523 -4.320 12.201 1.00 97.19 84 ASP A O 1
ATOM 684 N N . VAL A 1 85 ? -3.976 -6.395 11.498 1.00 97.12 85 VAL A N 1
ATOM 685 C CA . VAL A 1 85 ? -3.528 -5.999 10.152 1.00 97.12 85 VAL A CA 1
ATOM 686 C C . VAL A 1 85 ? -4.737 -5.770 9.245 1.00 97.12 85 VAL A C 1
ATOM 688 O O . VAL A 1 85 ? -5.473 -6.700 8.908 1.00 97.12 85 VAL A O 1
ATOM 691 N N . ILE A 1 86 ? -4.929 -4.517 8.837 1.00 97.88 86 ILE A N 1
ATOM 692 C CA . ILE A 1 86 ? -5.972 -4.096 7.895 1.00 97.88 86 ILE A CA 1
ATOM 693 C C . ILE A 1 86 ? -5.494 -4.264 6.456 1.00 97.88 86 ILE A C 1
ATOM 695 O O . ILE A 1 86 ? -6.267 -4.687 5.598 1.00 97.88 86 ILE A O 1
ATOM 699 N N . LEU A 1 87 ? -4.239 -3.901 6.201 1.00 97.62 87 LEU A N 1
ATOM 700 C CA . LEU A 1 87 ? -3.605 -3.987 4.896 1.00 97.62 87 LEU A CA 1
ATOM 701 C C . LEU A 1 87 ? -2.126 -4.334 5.086 1.00 97.62 87 LEU A C 1
ATOM 703 O O . LEU A 1 87 ? -1.470 -3.730 5.922 1.00 97.62 87 LEU A O 1
ATOM 707 N N . ASP A 1 88 ? -1.614 -5.279 4.316 1.00 95.44 88 ASP A N 1
ATOM 708 C CA . ASP A 1 88 ? -0.193 -5.575 4.165 1.00 95.44 88 ASP A CA 1
ATOM 709 C C . ASP A 1 88 ? 0.018 -6.107 2.748 1.00 95.44 88 ASP A C 1
ATOM 711 O O . ASP A 1 88 ? -0.283 -7.268 2.455 1.00 95.44 88 ASP A O 1
ATOM 715 N N . VAL A 1 89 ? 0.423 -5.211 1.848 1.00 93.44 89 VAL A N 1
ATOM 716 C CA . VAL A 1 89 ? 0.397 -5.442 0.401 1.00 93.44 89 VAL A CA 1
ATOM 717 C C . VAL A 1 89 ? 1.630 -4.859 -0.278 1.00 93.44 89 VAL A C 1
ATOM 719 O O . VAL A 1 89 ? 2.036 -3.737 0.027 1.00 93.44 89 VAL A O 1
ATOM 722 N N . TYR A 1 90 ? 2.178 -5.587 -1.252 1.00 92.69 90 TYR A N 1
ATOM 723 C CA . TYR A 1 90 ? 3.122 -5.023 -2.216 1.00 92.69 90 TYR A CA 1
ATOM 724 C C . TYR A 1 90 ? 2.372 -4.313 -3.344 1.00 92.69 90 TYR A C 1
ATOM 726 O O . TYR A 1 90 ? 1.440 -4.860 -3.940 1.00 92.69 90 TYR A O 1
ATOM 734 N N . ALA A 1 91 ? 2.780 -3.082 -3.637 1.00 91.12 91 ALA A N 1
ATOM 735 C CA . ALA A 1 91 ? 2.269 -2.273 -4.728 1.00 91.12 91 ALA A CA 1
ATOM 736 C C . ALA A 1 91 ? 3.181 -2.412 -5.950 1.00 91.12 91 ALA A C 1
ATOM 738 O O . ALA A 1 91 ? 4.403 -2.302 -5.868 1.00 91.12 91 ALA A O 1
ATOM 739 N N . VAL A 1 92 ? 2.575 -2.627 -7.114 1.00 89.81 92 VAL A N 1
ATOM 740 C CA . VAL A 1 92 ? 3.299 -2.768 -8.377 1.00 89.81 92 VAL A CA 1
ATOM 741 C C . VAL A 1 92 ? 2.810 -1.759 -9.408 1.00 89.81 92 VAL A C 1
ATOM 743 O O . VAL A 1 92 ? 1.614 -1.501 -9.583 1.00 89.81 92 VAL A O 1
ATOM 746 N N . TYR A 1 93 ? 3.781 -1.193 -10.116 1.00 89.12 93 TYR A N 1
ATOM 747 C CA . TYR A 1 93 ? 3.579 -0.291 -11.241 1.00 89.12 93 TYR A CA 1
ATOM 748 C C . TYR A 1 93 ? 3.669 -1.079 -12.549 1.00 89.12 93 TYR A C 1
ATOM 750 O O . TYR A 1 93 ? 4.557 -1.940 -12.671 1.00 89.12 93 TYR A O 1
ATOM 758 N N . PRO A 1 94 ? 2.820 -0.776 -13.549 1.00 86.88 94 PRO A N 1
ATOM 759 C CA . PRO A 1 94 ? 2.998 -1.316 -14.889 1.00 86.88 94 PRO A CA 1
ATOM 760 C C . PRO A 1 94 ? 4.380 -0.942 -15.439 1.00 86.88 94 PRO A C 1
ATOM 762 O O . PRO A 1 94 ? 5.088 -0.084 -14.906 1.00 86.88 94 PRO A O 1
ATOM 765 N N . ARG A 1 95 ? 4.792 -1.615 -16.512 1.00 85.06 95 ARG A N 1
ATOM 766 C CA . ARG A 1 95 ? 5.998 -1.209 -17.230 1.00 85.06 95 ARG A CA 1
ATOM 767 C C . ARG A 1 95 ? 5.758 0.163 -17.858 1.00 85.06 95 ARG A C 1
ATOM 769 O O . ARG A 1 95 ? 4.781 0.346 -18.575 1.00 85.06 95 ARG A O 1
ATOM 776 N N . GLU A 1 96 ? 6.669 1.089 -17.602 1.00 85.81 96 GLU A N 1
ATOM 777 C CA . GLU A 1 96 ? 6.654 2.441 -18.152 1.00 85.81 96 GLU A CA 1
ATOM 778 C C . GLU A 1 96 ? 7.888 2.620 -19.047 1.00 85.81 96 GLU A C 1
ATOM 780 O O . GLU A 1 96 ? 8.978 2.141 -18.722 1.00 85.81 96 GLU A O 1
ATOM 785 N N . GLU A 1 97 ? 7.717 3.273 -20.193 1.00 85.62 97 GLU A N 1
ATOM 786 C CA . GLU A 1 97 ? 8.824 3.587 -21.100 1.00 85.62 97 GLU A CA 1
ATOM 787 C C . GLU A 1 97 ? 9.751 4.640 -20.472 1.00 85.62 97 GLU A C 1
ATOM 789 O O . GLU A 1 97 ? 9.278 5.574 -19.828 1.00 85.62 97 GLU A O 1
ATOM 794 N N . GLY A 1 98 ? 11.070 4.465 -20.611 1.00 82.12 98 GLY A N 1
ATOM 795 C CA . GLY A 1 98 ? 12.067 5.376 -20.026 1.00 82.12 98 GLY A CA 1
ATOM 796 C C . GLY A 1 98 ? 12.162 5.338 -18.494 1.00 82.12 98 GLY A C 1
ATOM 797 O O . GLY A 1 98 ? 12.861 6.160 -17.908 1.00 82.12 98 GLY A O 1
ATOM 798 N N . VAL A 1 99 ? 11.472 4.402 -17.824 1.00 82.94 99 VAL A N 1
ATOM 799 C CA . VAL A 1 99 ? 11.507 4.268 -16.360 1.00 82.94 99 VAL A CA 1
ATOM 800 C C . VAL A 1 99 ? 12.311 3.044 -15.954 1.00 82.94 99 VAL A C 1
ATOM 802 O O . VAL A 1 99 ? 11.916 1.901 -16.207 1.00 82.94 99 VAL A O 1
ATOM 805 N N . ARG A 1 100 ? 13.417 3.274 -15.245 1.00 78.75 100 ARG A N 1
ATOM 806 C CA . ARG A 1 100 ? 14.172 2.206 -14.589 1.00 78.75 100 ARG A CA 1
ATOM 807 C C . ARG A 1 100 ? 13.726 2.094 -13.140 1.00 78.75 100 ARG A C 1
ATOM 809 O O . ARG A 1 100 ? 13.882 3.033 -12.369 1.00 78.75 100 ARG A O 1
ATOM 816 N N . LYS A 1 101 ? 13.206 0.929 -12.7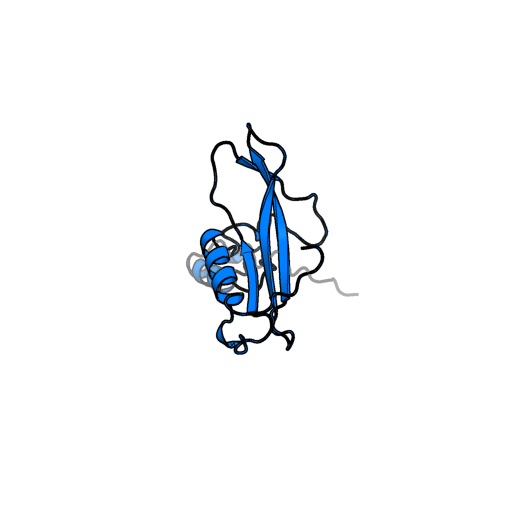58 1.00 75.00 101 LYS A N 1
ATOM 817 C CA . LYS A 1 101 ? 12.958 0.602 -11.351 1.00 75.00 101 LYS A CA 1
ATOM 818 C C . LYS A 1 101 ? 14.307 0.307 -10.700 1.00 75.00 101 LYS A C 1
ATOM 820 O O . LYS A 1 101 ? 15.044 -0.541 -11.200 1.00 75.00 101 LYS A O 1
ATOM 825 N N . MET A 1 102 ? 14.646 1.043 -9.653 1.00 67.62 102 MET A N 1
ATOM 826 C CA . MET A 1 102 ? 15.799 0.755 -8.813 1.00 67.62 102 MET A CA 1
ATOM 827 C C . MET A 1 102 ? 15.232 0.227 -7.513 1.00 67.62 102 MET A C 1
ATOM 829 O O . MET A 1 102 ? 14.575 0.952 -6.777 1.00 67.62 102 MET A O 1
ATOM 833 N N . MET A 1 103 ? 15.415 -1.051 -7.243 1.00 57.12 103 MET A N 1
ATOM 834 C CA . MET A 1 103 ? 15.124 -1.500 -5.894 1.00 57.12 103 MET A CA 1
ATOM 835 C C . MET A 1 103 ? 16.208 -0.922 -4.982 1.00 57.12 103 MET A C 1
ATOM 837 O O . MET A 1 103 ? 17.352 -0.776 -5.443 1.00 57.12 103 MET A O 1
ATOM 841 N N . PRO A 1 104 ? 15.869 -0.500 -3.748 1.00 55.00 104 PRO A N 1
ATOM 842 C CA . PRO A 1 104 ? 16.898 -0.226 -2.753 1.00 55.00 104 PRO A CA 1
ATOM 843 C C . PRO A 1 104 ? 17.887 -1.405 -2.749 1.00 55.00 104 PRO A C 1
ATOM 845 O O . PRO A 1 104 ? 17.480 -2.523 -3.086 1.00 55.00 104 PRO A O 1
ATOM 848 N N . PRO A 1 105 ? 19.181 -1.198 -2.438 1.00 55.19 105 PRO A N 1
ATOM 849 C CA . PRO A 1 105 ? 20.089 -2.333 -2.246 1.00 55.19 105 PRO A CA 1
ATOM 850 C C . PRO A 1 105 ? 19.411 -3.365 -1.343 1.00 55.19 105 PRO A C 1
ATOM 852 O O . PRO A 1 105 ? 18.674 -2.935 -0.463 1.00 55.19 105 PRO A O 1
ATOM 855 N N . GLU A 1 106 ? 19.632 -4.669 -1.579 1.00 52.34 106 GLU A N 1
ATOM 856 C CA . GLU A 1 106 ? 19.033 -5.770 -0.804 1.00 52.34 106 GLU A CA 1
ATOM 857 C C . GLU A 1 106 ? 19.225 -5.536 0.702 1.00 52.34 106 GLU A C 1
ATOM 859 O O . GLU A 1 106 ? 20.189 -5.983 1.328 1.00 52.34 106 GLU A O 1
ATOM 864 N N . GLU A 1 107 ? 18.302 -4.795 1.298 1.00 50.59 107 GLU A N 1
ATOM 865 C CA . GLU A 1 107 ? 18.104 -4.765 2.720 1.00 50.59 107 GLU A CA 1
ATOM 866 C C . GLU A 1 107 ? 17.357 -6.056 3.053 1.00 50.59 107 GLU A C 1
ATOM 868 O O . GLU A 1 107 ? 16.557 -6.540 2.248 1.00 50.59 107 GLU A O 1
ATOM 873 N N . PRO A 1 108 ? 17.580 -6.654 4.231 1.00 50.47 108 PRO A N 1
ATOM 874 C CA . PRO A 1 108 ? 17.017 -7.958 4.592 1.00 50.47 108 PRO A CA 1
ATOM 875 C C . PRO A 1 108 ? 15.472 -8.027 4.591 1.00 50.47 108 PRO A C 1
ATOM 877 O O . PRO A 1 108 ? 14.905 -9.061 4.947 1.00 50.47 108 PRO A O 1
ATOM 880 N N . MET A 1 109 ? 14.781 -6.946 4.219 1.00 52.47 109 MET A N 1
ATOM 881 C CA . MET A 1 109 ? 13.345 -6.755 4.350 1.00 52.47 109 MET A CA 1
ATOM 882 C C . MET A 1 109 ? 12.579 -6.688 3.023 1.00 52.47 109 MET A C 1
ATOM 884 O O . MET A 1 109 ? 11.397 -7.016 3.065 1.00 52.47 109 MET A O 1
ATOM 888 N N . ASP A 1 110 ? 13.205 -6.471 1.856 1.00 63.59 110 ASP A N 1
ATOM 889 C CA . ASP A 1 110 ? 12.520 -6.413 0.546 1.00 63.59 110 ASP A CA 1
ATOM 890 C C . ASP A 1 110 ? 13.176 -7.282 -0.545 1.00 63.59 110 ASP A C 1
ATOM 892 O O . ASP A 1 110 ? 14.357 -7.146 -0.834 1.00 63.59 110 ASP A O 1
ATOM 896 N N . ASN A 1 111 ? 12.407 -8.211 -1.132 1.00 71.56 111 ASN A N 1
ATOM 897 C CA . ASN A 1 111 ? 12.829 -9.076 -2.236 1.00 71.56 111 ASN A CA 1
ATOM 898 C C . ASN A 1 111 ? 12.186 -8.576 -3.534 1.00 71.56 111 ASN A C 1
ATOM 900 O O . ASN A 1 111 ? 10.968 -8.432 -3.606 1.00 71.56 111 ASN A O 1
ATOM 904 N N . ASP A 1 112 ? 12.988 -8.367 -4.575 1.00 72.31 112 ASP A N 1
ATOM 905 C CA . ASP A 1 112 ? 12.545 -7.894 -5.893 1.00 72.31 112 ASP A CA 1
ATOM 906 C C . ASP A 1 112 ? 11.430 -8.745 -6.514 1.00 72.31 112 ASP A C 1
ATOM 908 O O . ASP A 1 112 ? 10.634 -8.256 -7.320 1.00 72.31 112 ASP A O 1
ATOM 912 N N . LEU A 1 113 ? 11.343 -10.019 -6.134 1.00 79.19 113 LEU A N 1
ATOM 913 C CA . LEU A 1 113 ? 10.274 -10.904 -6.568 1.00 79.19 113 LEU A CA 1
ATOM 914 C C . LEU A 1 113 ? 8.918 -10.516 -5.958 1.00 79.19 113 LEU A C 1
ATOM 916 O O . LEU A 1 113 ? 7.897 -10.698 -6.616 1.00 79.19 113 LEU A O 1
ATOM 920 N N . ASP A 1 114 ? 8.866 -9.937 -4.759 1.00 80.56 114 ASP A N 1
ATOM 921 C CA . ASP A 1 114 ? 7.605 -9.580 -4.095 1.00 80.56 114 ASP A CA 1
ATOM 922 C C . ASP A 1 114 ? 6.797 -8.509 -4.836 1.00 80.56 114 ASP A C 1
ATOM 924 O O . ASP A 1 114 ? 5.571 -8.488 -4.754 1.00 80.56 114 ASP A O 1
ATOM 928 N N . ILE A 1 115 ? 7.464 -7.630 -5.584 1.00 79.38 115 ILE A N 1
ATOM 929 C CA . ILE A 1 115 ? 6.833 -6.517 -6.310 1.00 79.38 115 ILE A CA 1
ATOM 930 C C . ILE A 1 115 ? 6.409 -6.893 -7.740 1.00 79.38 115 ILE A C 1
ATOM 932 O O . ILE A 1 115 ? 6.200 -6.022 -8.592 1.00 79.38 115 ILE A O 1
ATOM 936 N N . LEU A 1 116 ? 6.307 -8.190 -8.032 1.00 81.12 116 LEU A N 1
ATOM 937 C CA . LEU A 1 116 ? 5.839 -8.711 -9.314 1.00 81.12 116 LEU A CA 1
ATOM 938 C C . LEU A 1 116 ? 4.347 -9.049 -9.249 1.00 81.12 116 LEU A C 1
ATOM 940 O O . LEU A 1 116 ? 3.868 -9.626 -8.274 1.00 81.12 116 LEU A O 1
ATOM 944 N N . PHE A 1 117 ? 3.613 -8.749 -10.327 1.00 80.44 117 PHE A N 1
ATOM 945 C CA . PHE A 1 117 ? 2.198 -9.127 -10.455 1.00 80.44 117 PHE A CA 1
ATOM 946 C C . PHE A 1 117 ? 1.987 -10.634 -10.252 1.00 80.44 117 PHE A C 1
ATOM 948 O O . PHE A 1 117 ? 1.060 -11.036 -9.552 1.00 80.44 117 PHE A O 1
ATOM 955 N N . ASP A 1 118 ? 2.881 -11.450 -10.815 1.00 82.38 118 ASP A N 1
ATOM 956 C CA . ASP A 1 118 ? 2.816 -12.916 -10.747 1.00 82.38 118 ASP A CA 1
ATOM 957 C C . ASP A 1 118 ? 3.005 -13.451 -9.321 1.00 82.38 118 ASP A C 1
ATOM 959 O O . ASP A 1 118 ? 2.544 -14.544 -9.002 1.00 82.38 118 ASP A O 1
ATOM 963 N N . ASN A 1 119 ? 3.602 -12.642 -8.443 1.00 81.44 119 ASN A N 1
ATOM 964 C CA . ASN A 1 119 ? 3.807 -12.956 -7.034 1.00 81.44 119 ASN A CA 1
ATOM 965 C C . ASN A 1 119 ? 2.766 -12.270 -6.134 1.00 81.44 119 ASN A C 1
ATOM 967 O O . ASN A 1 119 ? 2.952 -12.156 -4.931 1.00 81.44 119 ASN A O 1
ATOM 971 N N . GLY A 1 120 ? 1.637 -11.821 -6.686 1.00 83.38 120 GLY A N 1
ATOM 972 C CA . GLY A 1 120 ? 0.519 -11.301 -5.894 1.00 83.38 120 GLY A CA 1
ATOM 973 C C . GLY A 1 120 ? 0.630 -9.827 -5.506 1.00 83.38 120 GLY A C 1
ATOM 974 O O . GLY A 1 120 ? -0.226 -9.343 -4.761 1.00 83.38 120 GLY A O 1
ATOM 975 N N . ALA A 1 121 ? 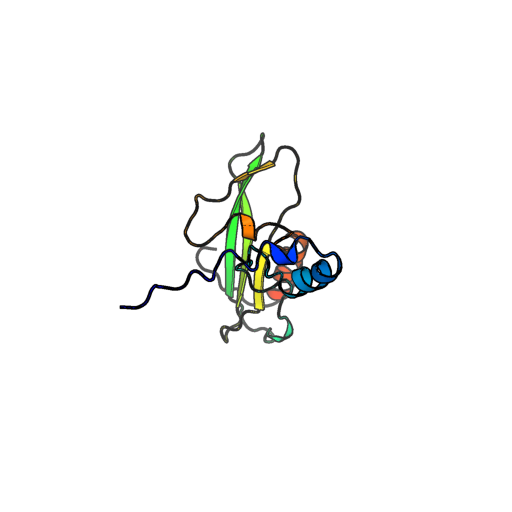1.612 -9.089 -6.036 1.00 88.69 121 ALA A N 1
ATOM 976 C CA . ALA A 1 121 ? 1.619 -7.637 -5.920 1.00 88.69 121 ALA A CA 1
ATOM 977 C C . ALA A 1 121 ? 0.378 -7.031 -6.595 1.00 88.69 121 ALA A C 1
ATOM 979 O O . ALA A 1 121 ? -0.085 -7.476 -7.651 1.00 88.69 121 ALA A O 1
ATOM 980 N N . VAL A 1 122 ? -0.163 -5.977 -5.993 1.00 92.75 122 VAL A N 1
ATOM 981 C CA . VAL A 1 122 ? -1.402 -5.339 -6.434 1.00 92.75 122 VAL A CA 1
ATOM 982 C C . VAL A 1 122 ? -1.094 -4.061 -7.223 1.00 92.75 122 VAL A C 1
ATOM 984 O O . VAL A 1 122 ? -0.228 -3.289 -6.811 1.00 92.75 122 VAL A O 1
ATOM 987 N N . PRO A 1 123 ? -1.817 -3.777 -8.329 1.00 93.19 123 PRO A N 1
ATOM 988 C CA . PRO A 1 123 ? -1.701 -2.503 -9.032 1.00 93.19 123 PRO A CA 1
ATOM 989 C C . PRO A 1 123 ? -1.772 -1.299 -8.081 1.00 93.19 123 PRO A C 1
ATOM 991 O O . PRO A 1 123 ? -2.735 -1.161 -7.320 1.00 93.19 123 PRO A O 1
ATOM 994 N N . THR A 1 124 ? -0.781 -0.407 -8.149 1.00 93.12 124 THR A N 1
ATOM 995 C CA . THR A 1 124 ? -0.649 0.717 -7.202 1.00 93.12 124 THR A CA 1
ATOM 996 C C . THR A 1 124 ? -1.891 1.608 -7.138 1.00 93.12 124 THR A C 1
ATOM 998 O O . THR A 1 124 ? -2.304 2.019 -6.063 1.00 93.12 124 THR A O 1
ATOM 1001 N N . ASN A 1 125 ? -2.573 1.836 -8.265 1.00 93.56 125 ASN A N 1
ATOM 1002 C CA . ASN A 1 125 ? -3.784 2.655 -8.313 1.00 93.56 125 ASN A CA 1
ATOM 1003 C C . ASN A 1 125 ? -4.911 2.076 -7.442 1.00 93.56 125 ASN A C 1
ATOM 1005 O O . ASN A 1 125 ? -5.724 2.818 -6.897 1.00 93.56 125 ASN A O 1
ATOM 1009 N N . LYS A 1 126 ? -4.966 0.747 -7.309 1.00 96.06 126 LYS A N 1
ATOM 1010 C CA . LYS A 1 126 ? -5.917 0.051 -6.441 1.00 96.06 126 LYS A CA 1
ATOM 1011 C C . LYS A 1 126 ? -5.515 0.200 -4.974 1.00 96.06 126 LYS A C 1
ATOM 1013 O O . LYS A 1 126 ? -6.375 0.480 -4.142 1.00 96.06 126 LYS A O 1
ATOM 1018 N N . VAL A 1 127 ? -4.220 0.062 -4.682 1.00 95.06 127 VAL A N 1
ATOM 1019 C CA . VAL A 1 127 ? -3.650 0.262 -3.341 1.00 95.06 127 VAL A CA 1
ATOM 1020 C C . VAL A 1 127 ? -3.911 1.692 -2.851 1.00 95.06 127 VAL A C 1
ATOM 1022 O O . VAL A 1 127 ? -4.426 1.864 -1.749 1.00 95.06 127 VAL A O 1
ATOM 1025 N N . ASP A 1 128 ? -3.707 2.704 -3.698 1.00 95.12 128 ASP A N 1
ATOM 1026 C CA . ASP A 1 128 ? -3.983 4.113 -3.386 1.00 95.12 128 ASP A CA 1
ATOM 1027 C C . ASP A 1 128 ? -5.453 4.358 -3.026 1.00 95.12 128 ASP A C 1
ATOM 1029 O O . ASP A 1 128 ? -5.761 5.092 -2.085 1.00 95.12 128 ASP A O 1
ATOM 1033 N N . ILE A 1 129 ? -6.380 3.751 -3.776 1.00 97.44 129 ILE A N 1
ATOM 1034 C CA . ILE A 1 129 ? -7.820 3.842 -3.495 1.00 97.44 129 ILE A CA 1
ATOM 1035 C C . ILE A 1 129 ? -8.131 3.219 -2.133 1.00 97.44 129 ILE A C 1
ATOM 1037 O O . ILE A 1 129 ? -8.875 3.804 -1.344 1.00 97.44 129 ILE A O 1
ATOM 1041 N N . TRP A 1 130 ? -7.557 2.054 -1.832 1.00 97.88 130 TRP A N 1
ATOM 1042 C CA . TRP A 1 130 ? -7.770 1.398 -0.546 1.00 97.88 130 TRP A CA 1
ATOM 1043 C C . TRP A 1 130 ? -7.230 2.208 0.617 1.00 97.88 130 TRP A C 1
ATOM 1045 O O . TRP A 1 130 ? -7.961 2.409 1.582 1.00 97.88 130 TRP A O 1
ATOM 1055 N N . ILE A 1 131 ? -6.003 2.717 0.519 1.00 97.06 131 ILE A N 1
ATOM 1056 C CA . ILE A 1 131 ? -5.412 3.560 1.561 1.00 97.06 131 ILE A CA 1
ATOM 1057 C C . ILE A 1 131 ? -6.295 4.782 1.799 1.00 97.06 131 ILE A C 1
ATOM 1059 O O . ILE A 1 131 ? -6.647 5.046 2.947 1.00 97.06 131 ILE A O 1
ATOM 1063 N N . LYS A 1 132 ? -6.724 5.477 0.734 1.00 97.19 132 LYS A N 1
ATOM 1064 C CA . LYS A 1 132 ? -7.626 6.637 0.836 1.00 97.19 132 LYS A CA 1
ATOM 1065 C C . LYS A 1 132 ? -8.902 6.309 1.603 1.00 97.19 132 LYS A C 1
ATOM 1067 O O . LYS A 1 132 ? -9.281 7.071 2.487 1.00 97.19 132 LYS A O 1
ATOM 1072 N N . GLU A 1 133 ? -9.551 5.186 1.305 1.00 97.50 133 GLU A N 1
ATOM 1073 C CA . GLU A 1 133 ? -10.772 4.779 2.012 1.00 97.50 133 GLU A CA 1
ATOM 1074 C C . GLU A 1 133 ? -10.502 4.306 3.451 1.00 97.50 133 GLU A C 1
ATOM 1076 O O . GLU A 1 133 ? -11.311 4.569 4.345 1.00 97.50 133 GLU A O 1
ATOM 1081 N N . ILE A 1 134 ? -9.353 3.673 3.714 1.00 97.56 134 ILE A N 1
ATOM 1082 C CA . ILE A 1 134 ? -8.944 3.268 5.065 1.00 97.56 134 ILE A CA 1
ATOM 1083 C C .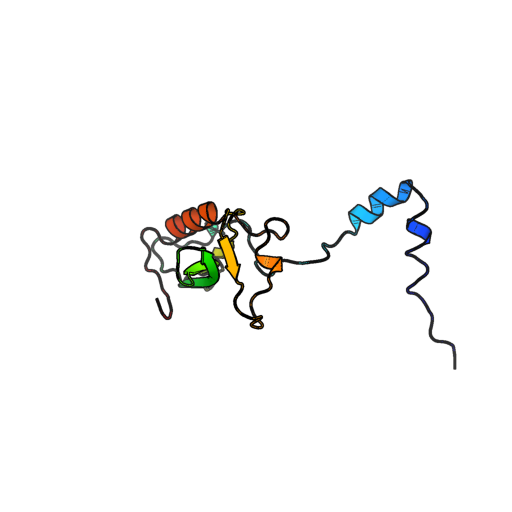 ILE A 1 134 ? -8.719 4.499 5.954 1.00 97.56 134 ILE A C 1
ATOM 1085 O O . ILE A 1 134 ? -9.265 4.557 7.055 1.00 97.56 134 ILE A O 1
ATOM 1089 N N . VAL A 1 135 ? -7.973 5.505 5.491 1.00 97.00 135 VAL A N 1
ATOM 1090 C CA . VAL A 1 135 ? -7.613 6.681 6.310 1.00 97.00 135 VAL A CA 1
ATOM 1091 C C . VAL A 1 135 ? -8.722 7.732 6.406 1.00 97.00 135 VAL A C 1
ATOM 1093 O O . VAL A 1 135 ? -8.675 8.623 7.253 1.00 97.00 135 VAL A O 1
ATOM 1096 N N . LYS A 1 136 ? -9.747 7.638 5.556 1.00 96.19 136 LYS A N 1
ATOM 1097 C CA . LYS A 1 136 ? -10.864 8.586 5.497 1.00 96.19 136 LYS A CA 1
ATOM 1098 C C . LYS A 1 136 ? -11.525 8.777 6.860 1.00 96.19 136 LYS A C 1
ATOM 1100 O O . LYS A 1 136 ? -12.008 7.819 7.462 1.00 96.19 136 LYS A O 1
ATOM 1105 N N . ASN A 1 137 ? -11.603 10.033 7.303 1.00 95.56 137 ASN A N 1
ATOM 1106 C CA . ASN A 1 137 ? -12.210 10.442 8.576 1.00 95.56 137 ASN A CA 1
ATOM 1107 C C . ASN A 1 137 ? -11.606 9.745 9.813 1.00 95.56 137 ASN A C 1
ATOM 1109 O O . ASN A 1 137 ? -12.312 9.513 10.796 1.00 95.56 137 ASN A O 1
ATOM 1113 N N . ARG A 1 138 ? -10.315 9.393 9.767 1.00 96.44 138 ARG A N 1
ATOM 1114 C CA . ARG A 1 138 ? -9.575 8.785 10.880 1.00 96.44 138 ARG A CA 1
ATOM 1115 C C . ARG A 1 138 ? -8.285 9.552 11.141 1.00 96.44 138 ARG A C 1
ATOM 1117 O O . ARG A 1 138 ? -7.699 10.133 10.233 1.00 96.44 138 ARG A O 1
ATOM 1124 N N . THR A 1 139 ? -7.826 9.531 12.387 1.00 97.62 139 THR A N 1
ATOM 1125 C CA . THR A 1 139 ? -6.460 9.953 12.714 1.00 97.62 139 THR A CA 1
ATOM 1126 C C . THR A 1 139 ? -5.476 8.930 12.152 1.00 97.62 139 THR A C 1
ATOM 1128 O O . THR A 1 139 ? -5.651 7.729 12.360 1.00 97.62 139 THR A O 1
ATOM 1131 N N . VAL A 1 140 ? -4.442 9.404 11.463 1.00 97.44 140 VAL A N 1
ATOM 1132 C CA . VAL A 1 140 ? -3.374 8.558 10.923 1.00 97.44 140 VAL A CA 1
ATOM 1133 C C . VAL A 1 140 ? -2.138 8.703 11.802 1.00 97.44 140 VAL A C 1
ATOM 1135 O O . VAL A 1 140 ? -1.716 9.818 12.100 1.00 97.44 140 VAL A O 1
ATOM 1138 N N . ILE A 1 141 ? -1.585 7.574 12.234 1.00 96.62 141 ILE A N 1
ATOM 1139 C CA . ILE A 1 141 ? -0.352 7.484 13.013 1.00 96.62 141 ILE A CA 1
ATOM 1140 C C . ILE A 1 141 ? 0.758 7.024 12.067 1.00 96.62 141 ILE A C 1
ATOM 1142 O O . ILE A 1 141 ? 0.629 5.982 11.428 1.00 96.62 141 ILE A O 1
ATOM 1146 N N . VAL A 1 142 ? 1.839 7.794 11.989 1.00 95.12 142 VAL A N 1
ATOM 1147 C CA . VAL A 1 142 ? 3.031 7.509 11.175 1.00 95.12 142 VAL A CA 1
ATOM 1148 C C . VAL A 1 142 ? 4.286 7.814 11.991 1.00 95.12 142 VAL A C 1
ATOM 1150 O O . VAL A 1 142 ? 4.226 8.583 12.955 1.00 95.12 142 VAL A O 1
ATOM 1153 N N . HIS A 1 143 ? 5.423 7.242 11.606 1.00 86.25 143 HIS A N 1
ATOM 1154 C CA . HIS A 1 143 ? 6.732 7.591 12.155 1.00 86.25 143 HIS A CA 1
ATOM 1155 C C . HIS A 1 143 ? 7.639 8.076 11.019 1.00 86.25 143 HIS A C 1
ATOM 1157 O O . HIS A 1 143 ? 7.877 7.335 10.076 1.00 86.25 143 HIS A O 1
ATOM 1163 N N . GLY A 1 144 ? 8.132 9.317 11.107 1.00 74.12 144 GLY A N 1
ATOM 1164 C CA . GLY A 1 144 ? 8.957 9.928 10.052 1.00 74.12 144 GLY A CA 1
ATOM 1165 C C . GLY A 1 144 ? 8.184 10.460 8.836 1.00 74.12 144 GLY A C 1
ATOM 1166 O O . GLY A 1 144 ? 8.775 10.577 7.768 1.00 74.12 144 GLY A O 1
ATOM 1167 N N . GLY A 1 145 ? 6.886 10.751 8.992 1.00 50.91 145 GLY A N 1
ATOM 1168 C CA . GLY A 1 145 ? 6.035 11.328 7.940 1.00 50.91 145 GLY A CA 1
ATOM 1169 C C . GLY A 1 145 ? 6.202 12.828 7.729 1.00 50.91 145 GLY A C 1
ATOM 1170 O O . GLY A 1 145 ? 6.632 13.521 8.680 1.00 50.91 145 GLY A O 1
#

pLDDT: mean 77.28, std 19.9, range [35.41, 98.44]

Foldseek 3Di:
DDDDDDDDPPPVVVLVPDPVNVVVCVVPDDDPDAAPFDDLAFPPVQADPQFEKEKDFDWWWKDAPPDDIDTDGQWIWMATPVRDTGGTAGEEEDDDPRMDTDGDPPDVPDDPVNRDVVNSHYHVVVVVVVVCVRPPNYHYHYDPD

Sequence (145 aa):
MAPRNGFGTRLTDYIKTNPRNAKMADFFYEPEYVCRATQTYPRFDLLLPGSPVSVDFEFQHFMRDDCKDGDRTGRAAVTNVRKDVILDVYAVYPREEGVRKMMPPEEPMDNDLDILFDNGAVPTNKVDIWIKEIVKNRTVIVHGG